Protein AF-A0A9E4HMR0-F1 (afdb_monomer_lite)

pLDDT: mean 87.28, std 8.1, range [48.19, 96.31]

Sequence (131 aa):
MFFGIGLFSAGLTSAITAPLAAAYAAGGALGWGADLKSGRFRLLWGFVLLTGMFCGLVLGASPYQIILLAQAGNAVVLPLTLVLLLIVANRTQIMGRHRNSRLANVLGALVVLVITGLSVVQLARVLGLAG

Radius of gyration: 18.22 Å; chains: 1; bounding box: 47×36×43 Å

Foldseek 3Di:
DVVVVVVVVVVVVCLQVVLLVVLVVVCVVVVNPSDPPDPSSVVSSVVVSVVVVVCVVPVPDDPVVVVLVVVLVVLVVVLVVLVVVLVQLQDCVRCPPNRDDPVSSVVSVVVSVVSNVVSVVSNCVVVVVHD

Structure (mmCIF, N/CA/C/O backbone):
data_AF-A0A9E4HMR0-F1
#
_entry.id   AF-A0A9E4HMR0-F1
#
loop_
_atom_site.group_PDB
_atom_site.id
_atom_site.type_symbol
_atom_site.label_atom_id
_atom_site.label_alt_id
_atom_site.label_comp_id
_atom_site.label_asym_id
_atom_site.label_entity_id
_atom_site.label_seq_id
_atom_site.pdbx_PDB_ins_code
_atom_site.Cartn_x
_atom_site.Cartn_y
_atom_site.Cartn_z
_atom_site.occupancy
_atom_site.B_iso_or_equiv
_atom_site.auth_seq_id
_atom_site.auth_comp_id
_atom_site.auth_asym_id
_atom_site.auth_atom_id
_atom_site.pdbx_PDB_model_num
ATOM 1 N N . MET A 1 1 ? 7.932 18.773 -21.627 1.00 76.19 1 MET A N 1
ATOM 2 C CA . MET A 1 1 ? 8.229 19.405 -20.321 1.00 76.19 1 MET A CA 1
ATOM 3 C C . MET A 1 1 ? 7.177 19.071 -19.263 1.00 76.19 1 MET A C 1
ATOM 5 O O . MET A 1 1 ? 7.551 18.490 -18.255 1.00 76.19 1 MET A O 1
ATOM 9 N N . PHE A 1 2 ? 5.879 19.311 -19.506 1.00 92.50 2 PHE A N 1
ATOM 10 C CA . PHE A 1 2 ? 4.804 18.971 -18.552 1.00 92.50 2 PHE A CA 1
ATOM 11 C C . PHE A 1 2 ? 4.788 17.501 -18.101 1.00 92.50 2 PHE A C 1
ATOM 13 O O . PHE A 1 2 ? 4.690 17.239 -16.909 1.00 92.50 2 PHE A O 1
ATOM 20 N N . PHE A 1 3 ? 4.968 16.549 -19.025 1.00 92.81 3 PHE A N 1
ATOM 21 C CA . PHE A 1 3 ? 5.032 15.119 -18.688 1.00 92.81 3 PHE A CA 1
ATOM 22 C C . PHE A 1 3 ? 6.186 14.780 -17.731 1.00 92.81 3 PHE A C 1
ATOM 24 O O . PHE A 1 3 ? 5.984 14.073 -16.753 1.00 92.81 3 PHE A O 1
ATOM 31 N N . GLY A 1 4 ? 7.382 15.323 -17.978 1.00 92.44 4 GLY A N 1
ATOM 32 C CA . GLY A 1 4 ? 8.553 15.081 -17.131 1.00 92.44 4 GLY A CA 1
ATOM 33 C C . GLY A 1 4 ? 8.386 15.656 -15.725 1.00 92.44 4 GLY A C 1
ATOM 34 O O . GLY A 1 4 ? 8.697 14.979 -14.753 1.00 92.44 4 GLY A O 1
ATOM 35 N N . ILE A 1 5 ? 7.824 16.865 -15.614 1.00 95.69 5 ILE A N 1
ATOM 36 C CA . ILE A 1 5 ? 7.511 17.480 -14.316 1.00 95.69 5 ILE A CA 1
ATOM 37 C C . ILE A 1 5 ? 6.454 16.649 -13.580 1.00 95.69 5 ILE A C 1
ATOM 39 O O . ILE A 1 5 ? 6.642 16.336 -12.411 1.00 95.69 5 ILE A O 1
ATOM 43 N N . GLY A 1 6 ? 5.388 16.225 -14.266 1.00 95.00 6 GLY A N 1
ATOM 44 C CA . GLY A 1 6 ? 4.345 15.384 -13.675 1.00 95.00 6 GLY A CA 1
ATOM 45 C C . GLY A 1 6 ? 4.874 14.036 -13.179 1.00 95.00 6 GLY A C 1
ATOM 46 O O . GLY A 1 6 ? 4.590 13.644 -12.049 1.00 95.00 6 GLY A O 1
ATOM 47 N N . LEU A 1 7 ? 5.694 13.355 -13.986 1.00 92.00 7 LEU A N 1
ATOM 48 C CA . LEU A 1 7 ? 6.311 12.081 -13.611 1.00 92.00 7 LEU A CA 1
ATOM 49 C C . LEU A 1 7 ? 7.275 12.247 -12.425 1.00 92.00 7 LEU A C 1
ATOM 51 O O . LEU A 1 7 ? 7.261 11.432 -11.504 1.00 92.00 7 LEU A O 1
ATOM 55 N N . PHE A 1 8 ? 8.065 13.324 -12.416 1.00 92.25 8 PHE A N 1
ATOM 56 C CA . PHE A 1 8 ? 8.967 13.650 -11.312 1.00 92.25 8 PHE A CA 1
ATOM 57 C C . PHE A 1 8 ? 8.204 13.941 -10.015 1.00 92.25 8 PHE A C 1
ATOM 59 O O . PHE A 1 8 ? 8.527 13.372 -8.972 1.00 92.25 8 PHE A O 1
ATOM 66 N N . SER A 1 9 ? 7.156 14.768 -10.075 1.00 93.81 9 SER A N 1
ATOM 67 C CA . SER A 1 9 ? 6.306 15.071 -8.921 1.00 93.81 9 SER A CA 1
ATOM 68 C C . SER A 1 9 ? 5.616 13.819 -8.375 1.00 93.81 9 SER A C 1
ATOM 70 O O . SER A 1 9 ? 5.658 13.591 -7.168 1.00 93.81 9 SER A O 1
ATOM 72 N N . ALA A 1 10 ? 5.048 12.972 -9.240 1.00 92.12 10 ALA A N 1
ATOM 73 C CA . ALA A 1 10 ? 4.429 11.712 -8.825 1.00 92.12 10 ALA A CA 1
ATOM 74 C C . ALA A 1 10 ? 5.439 10.771 -8.139 1.00 92.12 10 ALA A C 1
ATOM 76 O O . ALA A 1 10 ? 5.136 10.187 -7.094 1.00 92.12 10 ALA A O 1
ATOM 77 N N . GLY A 1 11 ? 6.656 10.673 -8.688 1.00 90.62 11 GLY A N 1
ATOM 78 C CA . GLY A 1 11 ? 7.748 9.898 -8.100 1.00 90.62 11 GLY A CA 1
ATOM 79 C C . GLY A 1 11 ? 8.167 10.416 -6.723 1.00 90.62 11 GLY A C 1
ATOM 80 O O . GLY A 1 11 ? 8.250 9.630 -5.779 1.00 90.62 11 GLY A O 1
ATOM 81 N N . LEU A 1 12 ? 8.362 11.731 -6.576 1.00 92.50 12 LEU A N 1
ATOM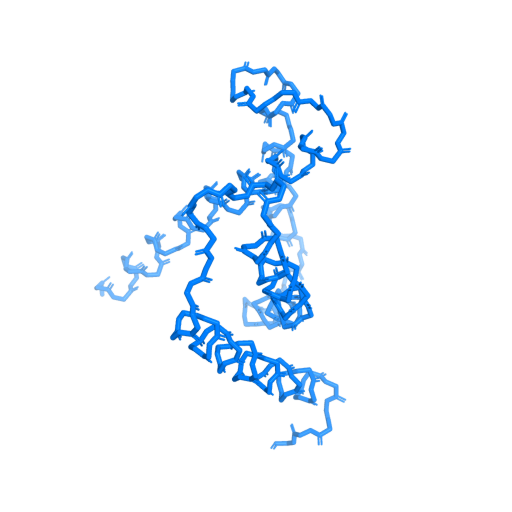 82 C CA . LEU A 1 12 ? 8.709 12.354 -5.294 1.00 92.50 12 LEU A CA 1
ATOM 83 C C . LEU A 1 12 ? 7.636 12.121 -4.227 1.00 92.50 12 LEU A C 1
ATOM 85 O O . LEU A 1 12 ? 7.967 11.731 -3.106 1.00 92.50 12 LEU A O 1
ATOM 89 N N . THR A 1 13 ? 6.357 12.318 -4.561 1.00 94.38 13 THR A N 1
ATOM 90 C CA . THR A 1 13 ? 5.261 12.069 -3.616 1.00 94.38 13 THR A CA 1
ATOM 91 C C . THR A 1 13 ? 5.260 10.610 -3.159 1.00 94.38 13 THR A C 1
ATOM 93 O O . THR A 1 13 ? 5.229 10.359 -1.956 1.00 94.38 13 THR A O 1
ATOM 96 N N . SER A 1 14 ? 5.389 9.653 -4.084 1.00 90.81 14 SER A N 1
ATOM 97 C CA . SER A 1 14 ? 5.418 8.225 -3.745 1.00 90.81 14 SER A CA 1
ATOM 98 C C . SER A 1 14 ? 6.635 7.833 -2.901 1.00 90.81 14 SER A C 1
ATOM 100 O O . SER A 1 14 ? 6.508 7.026 -1.976 1.00 90.81 14 SER A O 1
ATOM 102 N N . ALA A 1 15 ? 7.808 8.400 -3.198 1.00 90.88 15 ALA A N 1
ATOM 103 C CA . ALA A 1 15 ? 9.035 8.145 -2.448 1.00 90.88 15 ALA A CA 1
ATOM 104 C C . ALA A 1 15 ? 8.927 8.620 -0.993 1.00 90.88 15 ALA A C 1
ATOM 106 O O . ALA A 1 15 ? 9.545 8.032 -0.116 1.00 90.88 15 ALA A O 1
ATOM 107 N N . ILE A 1 16 ? 8.115 9.638 -0.705 1.00 91.19 16 ILE A N 1
ATOM 108 C CA . ILE A 1 16 ? 7.887 10.108 0.666 1.00 91.19 16 ILE A CA 1
ATOM 109 C C . ILE A 1 16 ? 6.804 9.269 1.360 1.00 91.19 16 ILE A C 1
ATOM 111 O O . ILE A 1 16 ? 6.990 8.843 2.504 1.00 91.19 16 ILE A O 1
ATOM 115 N N . THR A 1 17 ? 5.679 9.013 0.685 1.00 91.88 17 THR A N 1
ATOM 116 C CA . THR A 1 17 ? 4.501 8.384 1.303 1.00 91.88 17 THR A CA 1
ATOM 117 C C . THR A 1 17 ? 4.667 6.888 1.551 1.00 91.88 17 THR A C 1
ATOM 119 O O . THR A 1 17 ? 4.205 6.400 2.581 1.00 91.88 17 THR A O 1
ATOM 122 N N . ALA A 1 18 ? 5.319 6.142 0.653 1.00 90.81 18 ALA A N 1
ATOM 123 C CA . ALA A 1 18 ? 5.429 4.686 0.790 1.00 90.81 18 ALA A CA 1
ATOM 124 C C . ALA A 1 18 ? 6.299 4.253 1.990 1.00 90.81 18 ALA A C 1
ATOM 126 O O . ALA A 1 18 ? 5.838 3.440 2.795 1.00 90.81 18 ALA A O 1
ATOM 127 N N . PRO A 1 19 ? 7.496 4.829 2.205 1.00 90.56 19 PRO A N 1
ATOM 128 C CA . PRO A 1 19 ? 8.307 4.517 3.377 1.00 90.56 19 PRO A CA 1
ATOM 129 C C . PRO A 1 19 ? 7.619 4.952 4.671 1.00 90.56 19 PRO A C 1
ATOM 131 O O . PRO A 1 19 ? 7.772 4.308 5.707 1.00 90.56 19 PRO A O 1
ATOM 134 N N . LEU A 1 20 ? 6.845 6.044 4.623 1.00 90.06 20 LEU A N 1
ATOM 135 C CA . LEU A 1 20 ? 6.105 6.539 5.779 1.00 90.06 20 LEU A CA 1
ATOM 136 C C . LEU A 1 20 ? 4.986 5.563 6.165 1.00 90.06 20 LEU A C 1
ATOM 138 O O . LEU A 1 20 ? 4.853 5.209 7.335 1.00 90.06 20 LEU A O 1
ATOM 142 N N . ALA A 1 21 ? 4.224 5.081 5.180 1.00 90.69 21 ALA A N 1
ATOM 143 C CA . ALA A 1 21 ? 3.201 4.060 5.379 1.00 90.69 21 ALA A CA 1
ATOM 144 C C . ALA A 1 21 ? 3.799 2.758 5.936 1.00 90.69 21 ALA A C 1
ATOM 146 O O . ALA A 1 21 ? 3.250 2.188 6.878 1.00 90.69 21 ALA A O 1
ATOM 147 N N . ALA A 1 22 ? 4.955 2.328 5.417 1.00 90.19 22 ALA A N 1
ATOM 148 C CA . ALA A 1 22 ? 5.677 1.169 5.937 1.00 90.19 22 ALA A CA 1
ATOM 149 C C . ALA A 1 22 ? 6.107 1.369 7.401 1.00 90.19 22 ALA A C 1
ATOM 151 O O . ALA A 1 22 ? 5.931 0.467 8.220 1.00 90.19 22 ALA A O 1
ATOM 152 N N . ALA A 1 23 ? 6.600 2.560 7.753 1.00 90.62 23 ALA A N 1
ATOM 153 C CA . ALA A 1 23 ? 6.980 2.894 9.122 1.00 90.62 23 ALA A CA 1
ATOM 154 C C . ALA A 1 23 ? 5.793 2.908 10.091 1.00 90.62 23 ALA A C 1
ATOM 156 O O . ALA A 1 23 ? 5.907 2.378 11.197 1.00 90.62 23 ALA A O 1
ATOM 157 N N . TYR A 1 24 ? 4.635 3.423 9.673 1.00 89.00 24 TYR A N 1
ATOM 158 C CA . TYR A 1 24 ? 3.411 3.350 10.475 1.00 89.00 24 TYR A CA 1
ATOM 159 C C . TYR A 1 24 ? 2.893 1.923 10.635 1.00 89.00 24 TYR A C 1
ATOM 161 O O . TYR A 1 24 ? 2.507 1.542 11.739 1.00 89.00 24 TYR A O 1
ATOM 169 N N . ALA A 1 25 ? 2.910 1.123 9.568 1.00 89.25 25 ALA A N 1
ATOM 170 C CA . ALA A 1 25 ? 2.475 -0.268 9.624 1.00 89.25 25 ALA A CA 1
ATOM 171 C C . ALA A 1 25 ? 3.383 -1.107 10.538 1.00 89.25 25 ALA A C 1
ATOM 173 O O . ALA A 1 25 ? 2.890 -1.809 11.419 1.00 89.25 25 ALA A O 1
ATOM 174 N N . ALA A 1 26 ? 4.705 -0.988 10.382 1.00 89.00 26 ALA A N 1
ATOM 175 C CA . ALA A 1 26 ? 5.675 -1.691 11.217 1.00 89.00 26 ALA A CA 1
ATOM 176 C C . ALA A 1 26 ? 5.634 -1.207 12.674 1.00 89.00 26 ALA A C 1
ATOM 178 O O . ALA A 1 26 ? 5.638 -2.026 13.589 1.00 89.00 26 ALA A O 1
ATOM 179 N N . GLY A 1 27 ? 5.541 0.108 12.901 1.00 88.00 27 GLY A N 1
ATOM 180 C CA . GLY A 1 27 ? 5.403 0.676 14.242 1.00 88.00 27 GLY A CA 1
ATOM 181 C C . GLY A 1 27 ? 4.137 0.187 14.943 1.00 88.00 27 GLY A C 1
ATOM 182 O O . GLY A 1 27 ? 4.213 -0.302 16.067 1.00 88.00 27 GLY A O 1
ATOM 183 N N . GLY A 1 28 ? 2.996 0.211 14.248 1.00 85.69 28 GLY A N 1
ATOM 184 C CA . GLY A 1 28 ? 1.730 -0.311 14.762 1.00 85.69 28 GLY A CA 1
ATOM 185 C C . GLY A 1 28 ? 1.774 -1.810 15.068 1.00 85.69 28 GLY A C 1
ATOM 186 O O . GLY A 1 28 ? 1.281 -2.228 16.113 1.00 85.69 28 GLY A O 1
ATOM 187 N N . ALA A 1 29 ? 2.411 -2.613 14.210 1.00 86.69 29 ALA A N 1
ATOM 188 C CA . ALA A 1 29 ? 2.564 -4.054 14.425 1.00 86.69 29 ALA A CA 1
ATOM 189 C C . ALA A 1 29 ? 3.506 -4.393 15.597 1.00 86.69 29 ALA A C 1
ATOM 191 O O . ALA A 1 29 ? 3.263 -5.357 16.319 1.00 86.69 29 ALA A O 1
ATOM 192 N N . LEU A 1 30 ? 4.561 -3.599 15.807 1.00 85.25 30 LEU A N 1
ATOM 193 C CA . LEU A 1 30 ? 5.542 -3.779 16.887 1.00 85.25 30 LEU A CA 1
ATOM 194 C C . LEU A 1 30 ? 5.145 -3.074 18.197 1.00 85.25 30 LEU A C 1
ATOM 196 O O . LEU A 1 30 ? 5.892 -3.128 19.175 1.00 85.25 30 LEU A O 1
ATOM 200 N N . GLY A 1 31 ? 3.997 -2.388 18.225 1.00 79.88 31 GLY A N 1
ATOM 201 C CA . GLY A 1 31 ? 3.535 -1.611 19.379 1.00 79.88 31 GLY A CA 1
ATOM 202 C C . GLY A 1 31 ? 4.382 -0.367 19.670 1.00 79.88 31 GLY A C 1
ATOM 203 O O . GLY A 1 31 ? 4.322 0.187 20.768 1.00 79.88 31 GLY A O 1
ATOM 204 N N . TRP A 1 32 ? 5.198 0.080 18.714 1.00 76.56 32 TRP A N 1
ATOM 205 C CA . TRP A 1 32 ? 5.930 1.334 18.825 1.00 76.56 32 TRP A CA 1
ATOM 206 C C . TRP A 1 32 ? 4.954 2.473 18.536 1.00 76.56 32 TRP A C 1
ATOM 208 O O . TRP A 1 32 ? 4.301 2.489 17.494 1.00 76.56 32 TRP A O 1
ATOM 218 N N . GLY A 1 33 ? 4.833 3.421 19.467 1.00 66.62 33 GLY A N 1
ATOM 219 C CA . GLY A 1 33 ? 3.986 4.596 19.275 1.00 66.62 33 GLY A CA 1
ATOM 220 C C . GLY A 1 33 ? 4.275 5.289 17.939 1.00 66.62 33 GLY A C 1
ATOM 221 O O . GLY A 1 33 ? 5.402 5.266 17.442 1.00 66.62 33 GLY A O 1
ATOM 222 N N . ALA A 1 34 ? 3.243 5.904 17.363 1.00 67.44 34 ALA A N 1
ATOM 223 C CA . ALA A 1 34 ? 3.259 6.592 16.074 1.00 67.44 34 ALA A CA 1
ATOM 224 C C . ALA A 1 34 ? 4.047 7.922 16.120 1.00 67.44 34 ALA A C 1
ATOM 226 O O . ALA A 1 34 ? 3.538 8.977 15.744 1.00 67.44 34 ALA A O 1
ATOM 227 N N . ASP A 1 35 ? 5.281 7.887 16.622 1.00 75.12 35 ASP A N 1
ATOM 228 C CA . ASP A 1 35 ? 6.116 9.062 16.824 1.00 75.12 35 ASP A CA 1
ATOM 229 C C . ASP A 1 35 ? 7.160 9.194 15.710 1.00 75.12 35 ASP A C 1
ATOM 231 O O . ASP A 1 35 ? 8.208 8.538 15.707 1.00 75.12 35 ASP A O 1
ATOM 235 N N . LEU A 1 36 ? 6.877 10.110 14.782 1.00 68.00 36 LEU A N 1
ATOM 236 C CA . LEU A 1 36 ? 7.754 10.514 13.678 1.00 68.00 36 LEU A CA 1
ATOM 237 C C . LEU A 1 36 ? 9.117 11.044 14.154 1.00 68.00 36 LEU A C 1
ATOM 239 O O . LEU A 1 36 ? 10.086 11.077 13.386 1.00 68.00 36 LEU A O 1
ATOM 243 N N . LYS A 1 37 ? 9.210 11.513 15.405 1.00 67.31 37 LYS A N 1
ATOM 244 C CA . LYS A 1 37 ? 10.465 12.014 15.971 1.00 67.31 37 LYS A CA 1
ATOM 245 C C . LYS A 1 37 ? 11.316 10.913 16.588 1.00 67.31 37 LYS A C 1
ATOM 247 O O . LYS A 1 37 ? 12.503 11.153 16.807 1.00 67.31 37 LYS A O 1
ATOM 252 N N . SER A 1 38 ? 10.758 9.726 16.812 1.00 76.75 38 SER A N 1
ATOM 253 C CA . SER A 1 38 ? 11.517 8.603 17.346 1.00 76.75 38 SER A CA 1
ATOM 254 C C . SER A 1 38 ? 12.590 8.148 16.348 1.00 76.75 38 SER A C 1
ATOM 256 O O . SER A 1 38 ? 12.352 8.018 15.143 1.00 76.75 38 SER A O 1
ATOM 258 N N . GLY A 1 39 ? 13.801 7.888 16.852 1.00 75.94 39 GLY A N 1
ATOM 259 C CA . GLY A 1 39 ? 14.921 7.449 16.013 1.00 75.94 39 GLY A CA 1
ATOM 260 C C . GLY A 1 39 ? 14.617 6.151 15.258 1.00 75.94 39 GLY A C 1
ATOM 261 O O . GLY A 1 39 ? 15.019 6.006 14.110 1.00 75.94 39 GLY A O 1
ATOM 262 N N . ARG A 1 40 ? 13.829 5.250 15.861 1.00 80.88 40 ARG A N 1
ATOM 263 C CA . ARG A 1 40 ? 13.416 3.970 15.258 1.00 80.88 40 ARG A CA 1
ATOM 264 C C . ARG A 1 40 ? 12.519 4.168 14.036 1.00 80.88 40 ARG A C 1
ATOM 266 O O . ARG A 1 40 ? 12.732 3.516 13.019 1.00 80.88 40 ARG A O 1
ATOM 273 N N . PHE A 1 41 ? 11.563 5.094 14.114 1.00 84.44 41 PHE A N 1
ATOM 274 C CA . PHE A 1 41 ? 10.648 5.384 13.011 1.00 84.44 41 PHE A CA 1
ATOM 275 C C . PHE A 1 41 ? 11.386 6.006 11.818 1.00 84.44 41 PHE A C 1
ATOM 277 O O . PHE A 1 41 ? 11.213 5.558 10.686 1.00 84.44 41 PHE A O 1
ATOM 284 N N . ARG A 1 42 ? 12.279 6.978 12.064 1.00 84.81 42 ARG A N 1
ATOM 285 C CA . ARG A 1 42 ? 13.110 7.571 10.999 1.00 84.81 42 ARG A CA 1
ATOM 286 C C . ARG A 1 42 ? 14.100 6.582 10.402 1.00 84.81 42 ARG A C 1
ATOM 288 O O . ARG A 1 42 ? 14.350 6.647 9.205 1.00 84.81 42 ARG A O 1
ATOM 295 N N . LEU A 1 43 ? 14.655 5.686 11.218 1.00 87.50 43 LEU A N 1
ATOM 296 C CA . LEU A 1 43 ? 15.567 4.656 10.735 1.00 87.50 43 LEU A CA 1
ATOM 297 C C . LEU A 1 43 ? 14.842 3.690 9.797 1.00 87.50 43 LEU A C 1
ATOM 299 O O . LEU A 1 43 ? 15.366 3.397 8.732 1.00 87.50 43 LEU A O 1
ATOM 303 N N . LEU A 1 44 ? 13.625 3.256 10.139 1.00 88.25 44 LEU A N 1
ATOM 304 C CA . LEU A 1 44 ? 12.838 2.379 9.271 1.00 88.25 44 LEU A CA 1
ATOM 305 C C . LEU A 1 44 ? 12.382 3.098 7.991 1.00 88.25 44 LEU A C 1
ATOM 307 O O . LEU A 1 44 ? 12.488 2.546 6.900 1.00 88.25 44 LEU A O 1
ATOM 311 N N . TRP A 1 45 ? 11.945 4.354 8.116 1.00 88.38 45 TRP A N 1
ATOM 312 C CA . TRP A 1 45 ? 11.609 5.220 6.983 1.00 88.38 45 TRP A CA 1
ATOM 313 C C . TRP A 1 45 ? 12.795 5.390 6.019 1.00 88.38 45 TRP A C 1
ATOM 315 O O . TRP A 1 45 ? 12.672 5.147 4.818 1.00 88.38 45 TRP A O 1
ATOM 325 N N . GLY A 1 46 ? 13.966 5.739 6.557 1.00 90.06 46 GLY A N 1
ATOM 326 C CA . GLY A 1 46 ? 15.209 5.865 5.799 1.00 90.06 46 GLY A CA 1
ATOM 327 C C . GLY A 1 46 ? 15.683 4.533 5.222 1.00 90.06 46 GLY A C 1
ATOM 328 O O . GLY A 1 46 ? 16.137 4.495 4.085 1.00 90.06 46 GLY A O 1
ATOM 329 N N . PHE A 1 47 ? 15.523 3.433 5.958 1.00 91.88 47 PHE A N 1
ATOM 330 C CA . PHE A 1 47 ? 15.867 2.094 5.489 1.00 91.88 47 PHE A CA 1
ATOM 331 C C . PHE A 1 47 ? 15.054 1.717 4.250 1.00 91.88 47 PHE A C 1
ATOM 333 O O . PHE A 1 47 ? 15.644 1.370 3.234 1.00 91.88 47 PHE A O 1
ATOM 340 N N . VAL A 1 48 ? 13.726 1.876 4.280 1.00 91.50 48 VAL A N 1
ATOM 341 C CA . VAL A 1 48 ? 12.862 1.576 3.124 1.00 91.50 48 VAL A CA 1
ATOM 342 C C . VAL A 1 48 ? 13.219 2.452 1.914 1.00 91.50 48 VAL A C 1
ATOM 344 O O . VAL A 1 48 ? 13.279 1.944 0.793 1.00 91.50 48 VAL A O 1
ATOM 347 N N . LEU A 1 49 ? 13.520 3.740 2.130 1.00 91.44 49 LEU A N 1
ATOM 348 C CA . LEU A 1 49 ? 14.022 4.639 1.079 1.00 91.44 49 LEU A CA 1
ATOM 349 C C . LEU A 1 49 ? 15.330 4.138 0.460 1.00 91.44 49 LEU A C 1
ATOM 351 O O . LEU A 1 49 ? 15.433 4.025 -0.762 1.00 91.44 49 LEU A O 1
ATOM 355 N N . LEU A 1 50 ? 16.324 3.836 1.297 1.00 91.88 50 LEU A N 1
ATOM 356 C CA . LEU A 1 50 ? 17.638 3.372 0.856 1.00 91.88 50 LEU A CA 1
ATOM 357 C C . LEU A 1 50 ? 17.539 2.033 0.130 1.00 91.88 50 LEU A C 1
ATOM 359 O O . LEU A 1 50 ? 18.182 1.862 -0.903 1.00 91.88 50 LEU A O 1
ATOM 363 N N . THR A 1 51 ? 16.704 1.111 0.615 1.00 89.44 51 THR A N 1
ATOM 364 C CA . THR A 1 51 ? 16.439 -0.155 -0.071 1.00 89.44 51 THR A CA 1
ATOM 365 C C . THR A 1 51 ? 15.824 0.090 -1.444 1.00 89.44 51 THR A C 1
ATOM 367 O O . THR A 1 51 ? 16.306 -0.482 -2.415 1.00 89.44 51 THR A O 1
ATOM 370 N N . GLY A 1 52 ? 14.820 0.966 -1.563 1.00 87.38 52 GLY A N 1
ATOM 371 C CA . GLY A 1 52 ? 14.217 1.312 -2.855 1.00 87.38 52 GLY A CA 1
ATOM 372 C C . GLY A 1 52 ? 15.222 1.928 -3.834 1.00 87.38 52 GLY A C 1
ATOM 373 O O . GLY A 1 52 ? 15.287 1.517 -4.993 1.00 87.38 52 GLY A O 1
ATOM 374 N N . MET A 1 53 ? 16.054 2.856 -3.355 1.00 87.44 53 MET A N 1
ATOM 375 C CA . MET A 1 53 ? 17.116 3.484 -4.147 1.00 87.44 53 MET A CA 1
ATOM 376 C C . MET A 1 53 ? 18.163 2.464 -4.612 1.00 87.44 53 MET A C 1
ATOM 378 O O . MET A 1 53 ? 18.517 2.435 -5.789 1.00 87.44 53 MET A O 1
ATOM 382 N N . PHE A 1 54 ? 18.638 1.606 -3.707 1.00 88.19 54 PHE A N 1
ATOM 383 C CA . PHE A 1 54 ? 19.624 0.573 -4.019 1.00 88.19 54 PHE A CA 1
ATOM 384 C C . PHE A 1 54 ? 19.072 -0.450 -5.016 1.00 88.19 54 PHE A C 1
ATOM 386 O O . PHE A 1 54 ? 19.732 -0.777 -5.997 1.00 88.19 54 PHE A O 1
ATOM 393 N N . CYS A 1 55 ? 17.832 -0.891 -4.806 1.00 83.12 55 CYS A N 1
ATOM 394 C CA . CYS A 1 55 ? 17.112 -1.789 -5.703 1.00 83.12 55 CYS A CA 1
ATOM 395 C C . CYS A 1 55 ? 17.034 -1.192 -7.119 1.00 83.12 55 CYS A C 1
ATOM 397 O O . CYS A 1 55 ? 17.387 -1.860 -8.087 1.00 83.12 55 CYS A O 1
ATOM 399 N N . GLY A 1 56 ? 16.680 0.093 -7.239 1.00 82.38 56 GLY A N 1
ATOM 400 C CA . GLY A 1 56 ? 16.636 0.799 -8.522 1.00 82.38 56 GLY A CA 1
ATOM 401 C C . GLY A 1 56 ? 17.996 0.947 -9.216 1.00 82.38 56 GLY A C 1
ATOM 402 O O . GLY A 1 56 ? 18.062 0.836 -10.437 1.00 82.38 56 GLY A O 1
ATOM 403 N N . LEU A 1 57 ? 19.076 1.167 -8.459 1.00 83.06 57 LEU A N 1
ATOM 404 C CA . LEU A 1 57 ? 20.433 1.301 -9.007 1.00 83.06 57 LEU A CA 1
ATOM 405 C C . LEU A 1 57 ? 21.023 -0.041 -9.461 1.00 83.06 57 LEU A C 1
ATOM 407 O O . LEU A 1 57 ? 21.683 -0.098 -10.496 1.00 83.06 57 LEU A O 1
ATOM 411 N N . VAL A 1 58 ? 20.802 -1.110 -8.691 1.00 80.12 58 VAL A N 1
ATOM 412 C CA . VAL A 1 58 ? 21.436 -2.420 -8.918 1.00 80.12 58 VAL A CA 1
ATOM 413 C C . VAL A 1 58 ? 20.680 -3.266 -9.930 1.00 80.12 58 VAL A C 1
ATOM 415 O O . VAL A 1 58 ? 21.312 -3.991 -10.695 1.00 80.12 58 VAL A O 1
ATOM 418 N N . LEU A 1 59 ? 19.344 -3.199 -9.953 1.00 72.94 59 LEU A N 1
ATOM 419 C CA . LEU A 1 59 ? 18.564 -4.126 -10.771 1.00 72.94 59 LEU A CA 1
ATOM 420 C C . LEU A 1 59 ? 18.819 -3.977 -12.268 1.00 72.94 59 LEU A C 1
ATOM 422 O O . LEU A 1 59 ? 18.536 -4.933 -12.981 1.00 72.94 59 LEU A O 1
ATOM 426 N N . GLY A 1 60 ? 19.312 -2.831 -12.763 1.00 65.12 60 GLY A N 1
ATOM 427 C CA . GLY A 1 60 ? 19.604 -2.596 -14.192 1.00 65.12 60 GLY A CA 1
ATOM 428 C C . GLY A 1 60 ? 18.427 -2.873 -15.145 1.00 65.12 60 GLY A C 1
ATOM 429 O O . GLY A 1 60 ? 18.569 -2.800 -16.363 1.00 65.12 60 GLY A O 1
ATOM 430 N N . ALA A 1 61 ? 17.270 -3.223 -14.587 1.00 67.69 61 ALA A N 1
ATOM 431 C CA . ALA A 1 61 ? 16.101 -3.703 -15.274 1.00 67.69 61 ALA A CA 1
ATOM 432 C C . ALA A 1 61 ? 15.367 -2.508 -15.857 1.00 67.69 61 ALA A C 1
ATOM 434 O O . ALA A 1 61 ? 15.416 -1.394 -15.327 1.00 67.69 61 ALA A O 1
ATOM 435 N N . SER A 1 62 ? 14.646 -2.751 -16.949 1.00 82.12 62 SER A N 1
ATOM 436 C CA . SER A 1 62 ? 13.796 -1.714 -17.520 1.00 82.12 62 SER A CA 1
ATOM 437 C C . SER A 1 62 ? 12.866 -1.150 -16.426 1.00 82.12 62 SER A C 1
ATOM 439 O O . SER A 1 62 ? 12.238 -1.936 -15.706 1.00 82.12 62 SER A O 1
ATOM 441 N N . PRO A 1 63 ? 12.733 0.185 -16.288 1.00 77.69 63 PRO A N 1
ATOM 442 C CA . PRO A 1 63 ? 11.844 0.797 -15.294 1.00 77.69 63 PRO A CA 1
ATOM 443 C C . PRO A 1 63 ? 10.419 0.229 -15.339 1.00 77.69 63 PRO A C 1
ATOM 445 O O . PRO A 1 63 ? 9.761 0.082 -14.314 1.00 77.69 63 PRO A O 1
ATOM 448 N N . TYR A 1 64 ? 9.980 -0.167 -16.535 1.00 84.56 64 TYR A N 1
ATOM 449 C CA . TYR A 1 64 ? 8.733 -0.879 -16.777 1.00 84.56 64 TYR A CA 1
ATOM 450 C C . TYR A 1 64 ? 8.598 -2.178 -15.961 1.00 84.56 64 TYR A C 1
ATOM 452 O O . TYR A 1 64 ? 7.593 -2.361 -15.278 1.00 84.56 64 TYR A O 1
ATOM 460 N N . GLN A 1 65 ? 9.598 -3.064 -15.987 1.00 83.75 65 GLN A N 1
ATOM 461 C CA . GLN A 1 65 ? 9.546 -4.338 -15.256 1.00 83.75 65 GLN A CA 1
ATOM 462 C C . GLN A 1 65 ? 9.523 -4.131 -13.739 1.00 83.75 65 GLN A C 1
ATOM 464 O O . GLN A 1 65 ? 8.800 -4.833 -13.033 1.00 83.75 65 GLN A O 1
ATOM 469 N N . ILE A 1 66 ? 10.268 -3.140 -13.241 1.00 84.12 66 ILE A N 1
ATOM 470 C CA . ILE A 1 66 ? 10.285 -2.791 -11.813 1.00 84.12 66 ILE A CA 1
ATOM 471 C C . ILE A 1 66 ? 8.890 -2.333 -11.368 1.00 84.12 66 ILE A C 1
ATOM 473 O O . ILE A 1 66 ? 8.376 -2.795 -10.348 1.00 84.12 66 ILE A O 1
ATOM 477 N N . ILE A 1 67 ? 8.246 -1.470 -12.160 1.00 86.19 67 ILE A N 1
ATOM 478 C CA . ILE A 1 67 ? 6.874 -1.016 -11.899 1.00 86.19 67 ILE A CA 1
ATOM 479 C C . ILE A 1 67 ? 5.894 -2.194 -11.953 1.00 86.19 67 ILE A C 1
ATOM 481 O O . ILE A 1 67 ? 5.030 -2.297 -11.082 1.00 86.19 67 ILE A O 1
ATOM 485 N N . LEU A 1 68 ? 6.038 -3.101 -12.924 1.00 87.12 68 LEU A N 1
ATOM 486 C CA . LEU A 1 68 ? 5.158 -4.261 -13.068 1.00 87.12 68 LEU A CA 1
ATOM 487 C C . LEU A 1 68 ? 5.230 -5.188 -11.842 1.00 87.12 68 LEU A C 1
ATOM 489 O O . LEU A 1 68 ? 4.192 -5.594 -11.320 1.00 87.12 68 LEU A O 1
ATOM 493 N N . LEU A 1 69 ? 6.436 -5.467 -11.337 1.00 85.12 69 LEU A N 1
ATOM 494 C CA . LEU A 1 69 ? 6.635 -6.258 -10.117 1.00 85.12 69 LEU A CA 1
ATOM 495 C C . LEU A 1 69 ? 6.047 -5.567 -8.879 1.00 85.12 69 LEU A C 1
ATOM 497 O O . LEU A 1 69 ? 5.356 -6.208 -8.085 1.00 85.12 69 LEU A O 1
ATOM 501 N N . ALA A 1 70 ? 6.261 -4.257 -8.727 1.00 87.25 70 ALA A N 1
ATOM 502 C CA . ALA A 1 70 ? 5.679 -3.493 -7.623 1.00 87.25 70 ALA A CA 1
ATOM 503 C C . ALA A 1 70 ? 4.139 -3.526 -7.657 1.00 87.25 70 ALA A C 1
ATOM 505 O O . ALA A 1 70 ? 3.482 -3.688 -6.626 1.00 87.25 70 ALA A O 1
ATOM 506 N N . GLN A 1 71 ? 3.551 -3.424 -8.850 1.00 88.31 71 GLN A N 1
ATOM 507 C CA . GLN A 1 71 ? 2.107 -3.516 -9.026 1.00 88.31 71 GLN A CA 1
ATOM 508 C C . GLN A 1 71 ? 1.559 -4.922 -8.760 1.00 88.31 71 GLN A C 1
ATOM 510 O O . GLN A 1 71 ? 0.477 -5.036 -8.187 1.00 88.31 71 GLN A O 1
ATOM 515 N N . ALA A 1 72 ? 2.297 -5.981 -9.104 1.00 89.88 72 ALA A N 1
ATOM 516 C CA . ALA A 1 72 ? 1.918 -7.350 -8.754 1.00 89.88 72 ALA A CA 1
ATOM 517 C C . ALA A 1 72 ? 1.798 -7.524 -7.229 1.00 89.88 72 ALA A C 1
ATOM 519 O O . ALA A 1 72 ? 0.830 -8.111 -6.746 1.00 89.88 72 ALA A O 1
ATOM 520 N N . GLY A 1 73 ? 2.725 -6.938 -6.463 1.00 89.50 73 GLY A N 1
ATOM 521 C CA . GLY A 1 73 ? 2.627 -6.886 -5.001 1.00 89.50 73 GLY A CA 1
ATOM 522 C C . GLY A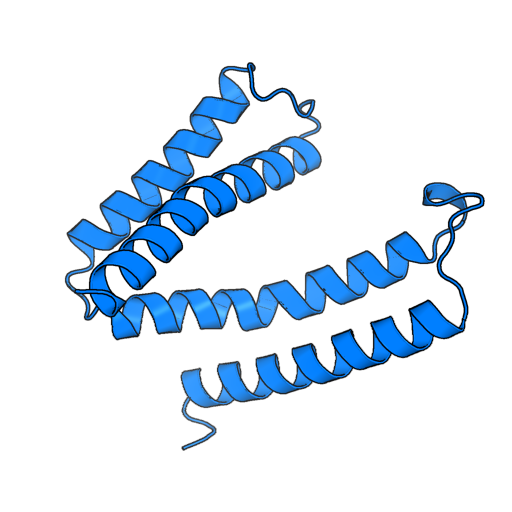 1 73 ? 1.373 -6.145 -4.522 1.00 89.50 73 GLY A C 1
ATOM 523 O O . GLY A 1 73 ? 0.619 -6.660 -3.693 1.00 89.50 73 GLY A O 1
ATOM 524 N N . ASN A 1 74 ? 1.092 -4.971 -5.094 1.00 90.44 74 ASN A N 1
ATOM 525 C CA . ASN A 1 74 ? -0.102 -4.188 -4.752 1.00 90.44 74 ASN A CA 1
ATOM 526 C C . ASN A 1 74 ? -1.410 -4.930 -5.069 1.00 90.44 74 ASN A C 1
ATOM 528 O O . ASN A 1 74 ? -2.357 -4.841 -4.287 1.00 90.44 74 ASN A O 1
ATOM 532 N N . ALA A 1 75 ? -1.455 -5.699 -6.160 1.00 91.62 75 ALA A N 1
ATOM 533 C CA . ALA A 1 75 ? -2.614 -6.511 -6.520 1.00 91.62 75 ALA A CA 1
ATOM 534 C C . ALA A 1 75 ? -2.979 -7.515 -5.410 1.00 91.62 75 ALA A C 1
ATOM 536 O O . ALA A 1 75 ? -4.159 -7.769 -5.182 1.00 91.62 75 ALA A O 1
ATOM 537 N N . VAL A 1 76 ? -2.005 -8.034 -4.662 1.00 91.75 76 VAL A N 1
ATOM 538 C CA . VAL A 1 76 ? -2.266 -8.947 -3.535 1.00 91.75 76 VAL A CA 1
ATOM 539 C C . VAL A 1 76 ? -2.634 -8.184 -2.256 1.00 91.75 76 VAL A C 1
ATOM 541 O O . VAL A 1 76 ? -3.577 -8.553 -1.556 1.00 91.75 76 VAL A O 1
ATOM 544 N N . VAL A 1 77 ? -1.911 -7.107 -1.938 1.00 92.31 77 VAL A N 1
ATOM 545 C CA . VAL A 1 77 ? -2.042 -6.401 -0.648 1.00 92.31 77 VAL A CA 1
ATOM 546 C C . VAL A 1 77 ? -3.324 -5.560 -0.559 1.00 92.31 77 VAL A C 1
ATOM 548 O O . VAL A 1 77 ? -3.960 -5.501 0.499 1.00 92.31 77 VAL A O 1
ATOM 551 N N . LEU A 1 78 ? -3.744 -4.919 -1.653 1.00 93.12 78 LEU A N 1
ATOM 552 C CA . LEU A 1 78 ? -4.926 -4.049 -1.673 1.00 93.12 78 LEU A CA 1
ATOM 553 C C . LEU A 1 78 ? -6.245 -4.757 -1.307 1.00 93.12 78 LEU A C 1
ATOM 555 O O . LEU A 1 78 ? -6.926 -4.272 -0.403 1.00 93.12 78 LEU A O 1
ATOM 559 N N . PRO A 1 79 ? -6.637 -5.891 -1.919 1.00 93.19 79 PRO A N 1
ATOM 560 C CA . PRO A 1 79 ? -7.892 -6.555 -1.565 1.00 93.19 79 PRO A CA 1
ATOM 561 C C . PRO A 1 79 ? -7.899 -7.011 -0.102 1.00 93.19 79 PRO A C 1
ATOM 563 O O . PRO A 1 79 ? -8.897 -6.825 0.595 1.00 93.19 79 PRO A O 1
ATOM 566 N N . LEU A 1 80 ? -6.768 -7.518 0.401 1.00 94.25 80 LEU A N 1
ATOM 567 C CA . LEU A 1 80 ? -6.632 -7.912 1.803 1.00 94.25 80 LEU A CA 1
ATOM 568 C C . LEU A 1 80 ? -6.855 -6.720 2.746 1.00 94.25 80 LEU A C 1
ATOM 570 O O . LEU A 1 80 ? -7.661 -6.796 3.674 1.00 94.25 80 LEU A O 1
ATOM 574 N N . THR A 1 81 ? -6.171 -5.604 2.492 1.00 93.69 81 THR A N 1
ATOM 575 C CA . THR A 1 81 ? -6.282 -4.396 3.327 1.00 93.69 81 THR A CA 1
ATOM 576 C C . THR A 1 81 ? -7.674 -3.771 3.275 1.00 93.69 81 THR A C 1
ATOM 578 O O . THR A 1 81 ? -8.173 -3.341 4.313 1.00 93.69 81 THR A O 1
ATOM 581 N N . LEU A 1 82 ? -8.350 -3.780 2.124 1.00 94.88 82 LEU A N 1
ATOM 582 C CA . LEU A 1 82 ? -9.715 -3.259 1.986 1.00 94.88 82 LEU A CA 1
ATOM 583 C C . LEU A 1 82 ? -10.758 -4.110 2.709 1.00 94.88 82 LEU A C 1
ATOM 585 O O . LEU A 1 82 ? -11.644 -3.556 3.361 1.00 94.88 82 LEU A O 1
ATOM 589 N N . VAL A 1 83 ? -10.655 -5.440 2.633 1.00 94.94 83 VAL A N 1
ATOM 590 C CA . VAL A 1 83 ? -11.541 -6.341 3.388 1.00 94.94 83 VAL A CA 1
ATOM 591 C C . VAL A 1 83 ? -11.368 -6.107 4.887 1.00 94.94 83 VAL A C 1
ATOM 593 O O . VAL A 1 83 ? -12.356 -5.927 5.602 1.00 94.94 83 VAL A O 1
ATOM 596 N N . LEU A 1 84 ? -10.121 -6.033 5.364 1.00 93.88 84 LEU A N 1
ATOM 597 C CA . LEU A 1 84 ? -9.826 -5.732 6.767 1.00 93.88 84 LEU A CA 1
ATOM 598 C C . LEU A 1 84 ? -10.357 -4.355 7.175 1.00 93.88 84 LEU A C 1
ATOM 600 O O . LEU A 1 84 ? -10.989 -4.233 8.226 1.00 93.88 84 LEU A O 1
ATOM 604 N N . LEU A 1 85 ? -10.170 -3.337 6.334 1.00 93.62 85 LEU A N 1
ATOM 605 C CA . LEU A 1 85 ? -10.684 -1.993 6.576 1.00 93.62 85 LEU A CA 1
ATOM 606 C C . LEU A 1 85 ? -12.211 -1.994 6.691 1.00 93.62 85 LEU A C 1
ATOM 608 O O . LEU A 1 85 ? -12.749 -1.400 7.623 1.00 93.62 85 LEU A O 1
ATOM 612 N N . LEU A 1 86 ? -12.915 -2.696 5.798 1.00 94.00 86 LEU A N 1
ATOM 613 C CA . LEU A 1 86 ? -14.375 -2.776 5.817 1.00 94.00 86 LEU A CA 1
ATOM 614 C C . LEU A 1 86 ? -14.895 -3.526 7.054 1.00 94.00 86 LEU A C 1
ATOM 616 O O . LEU A 1 86 ? -15.922 -3.143 7.622 1.00 94.00 86 LEU A O 1
ATOM 620 N N . ILE A 1 87 ? -14.181 -4.560 7.512 1.00 92.62 87 ILE A N 1
ATOM 621 C CA . ILE A 1 87 ? -14.489 -5.263 8.767 1.00 92.62 87 ILE A CA 1
ATOM 622 C C . ILE A 1 87 ? -14.312 -4.316 9.959 1.00 92.62 87 ILE A C 1
ATOM 624 O O . ILE A 1 87 ? -15.219 -4.200 10.786 1.00 92.62 87 ILE A O 1
ATOM 628 N N . VAL A 1 88 ? -13.176 -3.618 1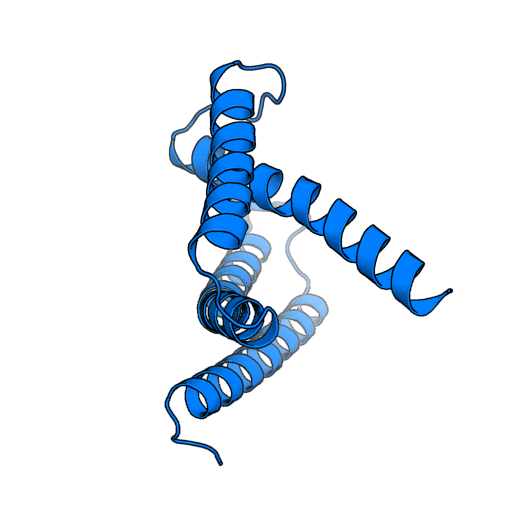0.045 1.00 91.62 88 VAL A N 1
ATOM 629 C CA . VAL A 1 88 ? -12.866 -2.687 11.144 1.00 91.62 88 VAL A CA 1
ATOM 630 C C . VAL A 1 88 ? -13.852 -1.519 11.171 1.00 91.62 88 VAL A C 1
ATOM 632 O O . VAL A 1 88 ? -14.398 -1.215 12.231 1.00 91.62 88 VAL A O 1
ATOM 635 N N . ALA A 1 89 ? -14.172 -0.935 10.015 1.00 92.00 89 ALA A N 1
ATOM 636 C CA . ALA A 1 89 ? -15.158 0.140 9.884 1.00 92.00 89 ALA A CA 1
ATOM 637 C C . ALA A 1 89 ? -16.574 -0.282 10.329 1.00 92.00 89 ALA A C 1
ATOM 639 O O . ALA A 1 89 ? -17.402 0.552 10.706 1.00 92.00 89 ALA A O 1
ATOM 640 N N . ASN A 1 90 ? -16.856 -1.588 10.315 1.00 91.25 90 ASN A N 1
ATOM 641 C CA . ASN A 1 90 ? -18.108 -2.166 10.789 1.00 91.25 90 ASN A CA 1
ATOM 642 C C . ASN A 1 90 ? -18.101 -2.599 12.255 1.00 91.25 90 ASN A C 1
ATOM 644 O O . ASN A 1 90 ? -19.175 -2.877 12.800 1.00 91.25 90 ASN A O 1
ATOM 648 N N . ARG A 1 91 ? -16.942 -2.662 12.917 1.00 89.62 91 ARG A N 1
ATOM 649 C CA . ARG A 1 91 ? -16.881 -3.035 14.332 1.00 89.62 91 ARG A CA 1
ATOM 650 C C . ARG A 1 91 ? -17.293 -1.863 15.215 1.00 89.62 91 ARG A C 1
ATOM 652 O O . ARG A 1 91 ? -16.592 -0.860 15.319 1.00 89.62 91 ARG A O 1
ATOM 659 N N . THR A 1 92 ? -18.398 -2.043 15.935 1.00 83.00 92 THR A N 1
ATOM 660 C CA . THR A 1 92 ? -18.906 -1.081 16.928 1.00 83.00 92 THR A CA 1
ATOM 661 C C . THR A 1 92 ? -17.925 -0.842 18.074 1.00 83.00 92 THR A C 1
ATOM 663 O O . THR A 1 92 ? -17.867 0.267 18.583 1.00 83.00 92 THR A O 1
ATOM 666 N N . GLN A 1 93 ? -17.115 -1.838 18.443 1.00 83.56 93 GLN A N 1
ATOM 667 C CA . GLN A 1 93 ? -16.089 -1.697 19.485 1.00 83.56 93 GLN A CA 1
ATOM 668 C C . GLN A 1 93 ? -14.987 -0.687 19.125 1.00 83.56 93 GLN A C 1
ATOM 670 O O . GLN A 1 93 ? -14.404 -0.099 20.026 1.00 83.56 93 GLN A O 1
ATOM 675 N N . ILE A 1 94 ? -14.703 -0.490 17.831 1.00 84.44 94 ILE A N 1
ATOM 676 C CA . ILE A 1 94 ? -13.622 0.389 17.357 1.00 84.44 94 ILE A CA 1
ATOM 677 C C . ILE A 1 94 ? -14.195 1.732 16.892 1.00 84.44 94 ILE A C 1
ATOM 679 O O . ILE A 1 94 ? -13.704 2.785 17.282 1.00 84.44 94 ILE A O 1
ATOM 683 N N . MET A 1 95 ? -15.260 1.704 16.082 1.00 86.75 95 MET A N 1
ATOM 684 C CA . MET A 1 95 ? -15.859 2.914 15.498 1.00 86.75 95 MET A CA 1
ATOM 685 C C . MET A 1 95 ? -16.920 3.580 16.382 1.00 86.75 95 MET A C 1
ATOM 687 O O . MET A 1 95 ? -17.301 4.728 16.135 1.00 86.75 95 MET A O 1
ATOM 691 N N . GLY A 1 96 ? -17.428 2.884 17.404 1.00 86.75 96 GLY A N 1
ATOM 692 C CA . GLY A 1 96 ? -18.476 3.394 18.285 1.00 86.75 96 GLY A CA 1
ATOM 693 C C . GLY A 1 96 ? -19.693 3.882 17.496 1.00 86.75 96 GLY A C 1
ATOM 694 O O . GLY A 1 96 ? -20.354 3.115 16.794 1.00 86.75 96 GLY A O 1
ATOM 695 N N . ARG A 1 97 ? -19.966 5.187 17.598 1.00 83.88 97 ARG A N 1
ATOM 696 C CA . ARG A 1 97 ? -21.099 5.867 16.949 1.00 83.88 97 ARG A CA 1
ATOM 697 C C . ARG A 1 97 ? -20.858 6.207 15.468 1.00 83.88 97 ARG A C 1
ATOM 699 O O . ARG A 1 97 ? -21.818 6.502 14.768 1.00 83.88 97 ARG A O 1
ATOM 706 N N . HIS A 1 98 ? -19.616 6.117 14.988 1.00 87.88 98 HIS A N 1
ATOM 707 C CA . HIS A 1 98 ? -19.214 6.411 13.603 1.00 87.88 98 HIS A CA 1
ATOM 708 C C . HIS A 1 98 ? -19.118 5.150 12.734 1.00 87.88 98 HIS A C 1
ATOM 710 O O . HIS A 1 98 ? -18.387 5.111 11.747 1.00 87.88 98 HIS A O 1
ATOM 716 N N . ARG A 1 99 ? -19.837 4.085 13.111 1.00 87.12 99 ARG A N 1
ATOM 717 C CA . ARG A 1 99 ? -19.888 2.854 12.324 1.00 87.12 99 ARG A CA 1
ATOM 718 C C . ARG A 1 99 ? -20.427 3.140 10.925 1.00 87.12 99 ARG A C 1
ATOM 720 O O . ARG A 1 99 ? -21.359 3.924 10.747 1.00 87.12 99 ARG A O 1
ATOM 727 N N . ASN A 1 100 ? -19.881 2.416 9.956 1.00 89.12 100 ASN A N 1
ATOM 728 C CA . ASN A 1 100 ? -20.315 2.503 8.575 1.00 89.12 100 ASN A CA 1
ATOM 729 C C . ASN A 1 100 ? -21.833 2.277 8.422 1.00 89.12 100 ASN A C 1
ATOM 731 O O . ASN A 1 100 ? -22.400 1.321 8.964 1.00 89.12 100 ASN A O 1
ATOM 735 N N . SER A 1 101 ? -22.494 3.159 7.671 1.00 90.25 101 SER A N 1
ATOM 736 C CA . SER A 1 101 ? -23.917 3.025 7.350 1.00 90.25 101 SER A CA 1
ATOM 737 C C . SER A 1 101 ? -24.140 1.907 6.324 1.00 90.25 101 SER A C 1
ATOM 739 O O . SER A 1 101 ? -23.209 1.455 5.656 1.00 90.25 101 SER A O 1
ATOM 741 N N . ARG A 1 102 ? -25.392 1.458 6.149 1.00 87.94 102 ARG A N 1
ATOM 742 C CA . ARG A 1 102 ? -25.719 0.426 5.144 1.00 87.94 102 ARG A CA 1
ATOM 743 C C . ARG A 1 102 ? -25.289 0.839 3.733 1.00 87.94 102 ARG A C 1
ATOM 745 O O . ARG A 1 102 ? -24.751 0.014 3.006 1.00 87.94 102 ARG A O 1
ATOM 752 N N . LEU A 1 103 ? -25.463 2.114 3.381 1.00 91.69 103 LEU A N 1
ATOM 753 C CA . LEU A 1 103 ? -25.061 2.651 2.080 1.00 91.69 103 LEU A CA 1
ATOM 754 C C . LEU A 1 103 ? -23.538 2.634 1.909 1.00 91.69 103 LEU A C 1
ATOM 756 O O . LEU A 1 103 ? -23.036 2.168 0.890 1.00 91.69 103 LEU A O 1
ATOM 760 N N . ALA A 1 104 ? -22.797 3.054 2.932 1.00 92.31 104 ALA A N 1
ATOM 761 C CA . ALA A 1 104 ? -21.342 3.040 2.889 1.00 92.31 104 ALA A CA 1
ATOM 762 C C . ALA A 1 104 ? -20.761 1.611 2.883 1.00 92.31 104 ALA A C 1
ATOM 764 O O . ALA A 1 104 ? -19.709 1.379 2.292 1.00 92.31 104 ALA A O 1
ATOM 765 N N . ASN A 1 105 ? -21.464 0.630 3.458 1.00 93.50 105 ASN A N 1
ATOM 766 C CA . ASN A 1 105 ? -21.103 -0.782 3.323 1.00 93.50 105 ASN A CA 1
ATOM 767 C C . ASN A 1 105 ? -21.327 -1.330 1.920 1.00 93.50 105 ASN A C 1
ATOM 769 O O . ASN A 1 105 ? -20.476 -2.065 1.433 1.00 93.50 105 ASN A O 1
ATOM 773 N N . VAL A 1 106 ? -22.438 -0.981 1.269 1.00 95.00 106 VAL A N 1
ATOM 774 C CA . VAL A 1 106 ? -22.704 -1.406 -0.114 1.00 95.00 106 VAL A CA 1
ATOM 775 C C . VAL A 1 106 ? -21.658 -0.817 -1.060 1.00 95.00 106 VAL A C 1
ATOM 777 O O . VAL A 1 106 ? -21.073 -1.550 -1.854 1.00 95.00 106 VAL A O 1
ATOM 780 N N . LEU A 1 107 ? -21.354 0.477 -0.927 1.00 95.00 107 LEU A N 1
ATOM 781 C CA . LEU A 1 107 ? -20.298 1.121 -1.712 1.00 95.00 107 LEU A CA 1
ATOM 782 C C . LEU A 1 107 ? -18.915 0.530 -1.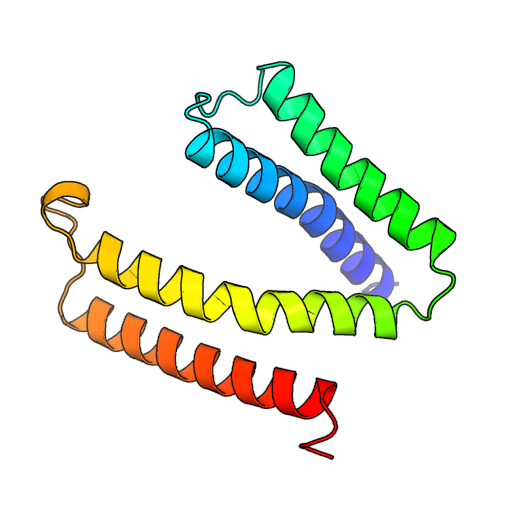406 1.00 95.00 107 LEU A C 1
ATOM 784 O O . LEU A 1 107 ? -18.159 0.236 -2.327 1.00 95.00 107 LEU A O 1
ATOM 788 N N . GLY A 1 108 ? -18.596 0.296 -0.131 1.00 93.94 108 GLY A N 1
ATOM 789 C CA . GLY A 1 108 ? -17.341 -0.342 0.269 1.00 93.94 108 GLY A CA 1
ATOM 790 C C . GLY A 1 108 ? -17.196 -1.760 -0.287 1.00 93.94 108 GLY A C 1
ATOM 791 O O . GLY A 1 108 ? -16.136 -2.115 -0.794 1.00 93.94 108 GLY A O 1
ATOM 792 N N . ALA A 1 109 ? -18.270 -2.553 -0.264 1.00 94.75 109 ALA A N 1
ATOM 793 C CA . ALA A 1 109 ? -18.292 -3.892 -0.847 1.00 94.75 109 ALA A CA 1
ATOM 794 C C . ALA A 1 109 ? -18.116 -3.858 -2.373 1.00 94.75 109 ALA A C 1
ATOM 796 O O . ALA A 1 109 ? -17.380 -4.680 -2.914 1.00 94.75 109 ALA A O 1
ATOM 797 N N . LEU A 1 110 ? -18.724 -2.884 -3.060 1.00 96.31 110 LEU A N 1
ATOM 798 C CA . LEU A 1 110 ? -18.522 -2.676 -4.495 1.00 96.31 110 LEU A CA 1
ATOM 799 C C . LEU A 1 110 ? -17.053 -2.358 -4.812 1.00 96.31 110 LEU A C 1
ATOM 801 O O . LEU A 1 110 ? -16.483 -2.946 -5.727 1.00 96.31 110 LEU A O 1
ATOM 805 N N . VAL A 1 111 ? -16.422 -1.475 -4.032 1.00 95.69 111 VAL A N 1
ATOM 806 C CA . VAL A 1 111 ? -14.997 -1.137 -4.188 1.00 95.69 111 VAL A CA 1
ATOM 807 C C . VAL A 1 111 ? -14.112 -2.364 -3.967 1.00 95.69 111 VAL A C 1
ATOM 809 O O . VAL A 1 111 ? -13.228 -2.628 -4.782 1.00 95.69 111 VAL A O 1
ATOM 812 N N . VAL A 1 112 ? -14.372 -3.146 -2.915 1.00 95.75 112 VAL A N 1
ATOM 813 C CA . VAL A 1 112 ? -13.661 -4.410 -2.655 1.00 95.75 112 VAL A CA 1
ATOM 814 C C . VAL A 1 112 ? -13.811 -5.365 -3.837 1.00 95.75 112 VAL A C 1
ATOM 816 O O . VAL A 1 112 ? -12.819 -5.944 -4.274 1.00 95.75 112 VAL A O 1
ATOM 819 N N . LEU A 1 113 ? -15.020 -5.509 -4.381 1.00 96.12 113 LEU A N 1
ATOM 820 C CA . LEU A 1 113 ? -15.298 -6.400 -5.506 1.00 96.12 113 LEU A CA 1
ATOM 821 C C . LEU A 1 113 ? -14.546 -5.974 -6.774 1.00 96.12 113 LEU A C 1
ATOM 823 O O . LEU A 1 113 ? -13.874 -6.801 -7.389 1.00 96.12 113 LEU A O 1
ATOM 827 N N . VAL A 1 114 ? -14.596 -4.687 -7.130 1.00 96.06 114 VAL A N 1
ATOM 828 C CA . VAL A 1 114 ? -13.885 -4.149 -8.301 1.00 96.06 114 VAL A CA 1
ATOM 829 C C . VAL A 1 114 ? -12.377 -4.319 -8.146 1.00 96.06 114 VAL A C 1
ATOM 831 O O . VAL A 1 114 ? -11.724 -4.825 -9.057 1.00 96.06 114 VAL A O 1
ATOM 834 N N . ILE A 1 115 ? -11.817 -3.947 -6.993 1.00 94.81 115 ILE A N 1
ATOM 835 C CA . ILE A 1 115 ? -10.371 -4.031 -6.763 1.00 94.81 115 ILE A CA 1
ATOM 836 C C . ILE A 1 115 ? -9.910 -5.485 -6.754 1.00 94.81 115 ILE A C 1
ATOM 838 O O . ILE A 1 115 ? -8.915 -5.796 -7.395 1.00 94.81 115 ILE A O 1
ATOM 842 N N . THR A 1 116 ? -10.661 -6.391 -6.128 1.00 94.50 116 THR A N 1
ATOM 843 C CA . THR A 1 116 ?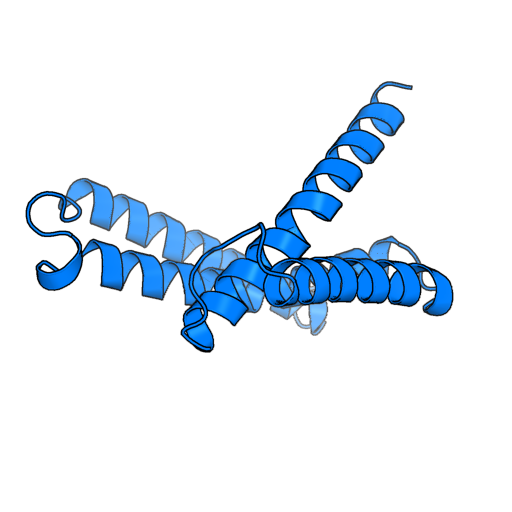 -10.344 -7.826 -6.159 1.00 94.50 116 THR A CA 1
ATOM 844 C C . THR A 1 116 ? -10.379 -8.370 -7.589 1.00 94.50 116 THR A C 1
ATOM 846 O O . THR A 1 116 ? -9.477 -9.108 -7.981 1.00 94.50 116 THR A O 1
ATOM 849 N N . GLY A 1 117 ? -11.361 -7.967 -8.404 1.00 93.62 117 GLY A N 1
ATOM 850 C CA . GLY A 1 117 ? -11.419 -8.339 -9.820 1.00 93.62 117 GLY A CA 1
ATOM 851 C C . GLY A 1 117 ? -10.205 -7.842 -10.612 1.00 93.62 117 GLY A C 1
ATOM 852 O O . GLY A 1 117 ? -9.568 -8.620 -11.323 1.00 93.62 117 GLY A O 1
ATOM 853 N N . LEU A 1 118 ? -9.834 -6.569 -10.443 1.00 92.62 118 LEU A N 1
ATOM 854 C CA . LEU A 1 118 ? -8.649 -5.986 -11.084 1.00 92.62 118 LEU A CA 1
ATOM 855 C C . LEU A 1 118 ? -7.356 -6.671 -10.632 1.00 92.62 118 LEU A C 1
ATOM 857 O O . LEU A 1 118 ? -6.497 -6.963 -11.463 1.00 92.62 118 LEU A O 1
ATOM 861 N N . SER A 1 119 ? -7.241 -6.984 -9.342 1.00 92.94 119 SER A N 1
ATOM 862 C CA . SER A 1 119 ? -6.115 -7.721 -8.776 1.00 92.94 119 SER A CA 1
ATOM 863 C C . SER A 1 119 ? -5.939 -9.093 -9.419 1.00 92.94 119 SER A C 1
ATOM 865 O O . SER A 1 119 ? -4.824 -9.454 -9.792 1.00 92.94 119 SER A O 1
ATOM 867 N N . VAL A 1 120 ? -7.031 -9.846 -9.597 1.00 92.19 120 VAL A N 1
ATOM 868 C CA . VAL A 1 120 ? -6.997 -11.161 -10.257 1.00 92.19 120 VAL A CA 1
ATOM 869 C C . VAL A 1 120 ? -6.536 -11.027 -11.707 1.00 92.19 120 VAL A C 1
ATOM 871 O O . VAL A 1 120 ? -5.652 -11.769 -12.130 1.00 92.19 120 VAL A O 1
ATOM 874 N N . VAL A 1 121 ? -7.068 -10.057 -12.457 1.00 90.88 121 VAL A N 1
ATOM 875 C CA . VAL A 1 121 ? -6.649 -9.806 -13.848 1.00 90.88 121 VAL A CA 1
ATOM 876 C C . VAL A 1 121 ? -5.168 -9.437 -13.921 1.00 90.88 121 VAL A C 1
ATOM 878 O O . VAL A 1 121 ? -4.442 -9.934 -14.782 1.00 90.88 121 VAL A O 1
ATOM 881 N N . GLN A 1 122 ? -4.697 -8.582 -13.016 1.00 89.19 122 GLN A N 1
ATOM 882 C CA . GLN A 1 122 ? -3.307 -8.146 -12.992 1.00 89.19 122 GLN A CA 1
ATOM 883 C C . GLN A 1 122 ? -2.352 -9.297 -12.663 1.00 89.19 122 GLN A C 1
ATOM 885 O O . GLN A 1 122 ? -1.338 -9.455 -13.340 1.00 89.19 122 GLN A O 1
ATOM 890 N N . LEU A 1 123 ? -2.698 -10.141 -11.690 1.00 89.00 123 LEU A N 1
ATOM 891 C CA . LEU A 1 123 ? -1.925 -11.341 -11.370 1.00 89.00 123 LEU A CA 1
ATOM 892 C C . LEU A 1 123 ? -1.948 -12.355 -12.517 1.00 89.00 123 LEU A C 1
ATOM 894 O O . LEU A 1 123 ? -0.904 -12.908 -12.849 1.00 89.00 123 LEU A O 1
ATOM 898 N N . ALA A 1 124 ? -3.093 -12.549 -13.176 1.00 88.56 124 ALA A N 1
ATOM 899 C CA . ALA A 1 124 ? -3.197 -13.426 -14.341 1.00 88.56 124 ALA A CA 1
ATOM 900 C C . ALA A 1 124 ? -2.287 -12.970 -15.494 1.00 88.56 124 ALA A C 1
ATOM 902 O O . ALA A 1 124 ? -1.638 -13.806 -16.120 1.00 88.56 124 ALA A O 1
ATOM 903 N N . ARG A 1 125 ? -2.177 -11.656 -15.737 1.00 85.69 125 ARG A N 1
ATOM 904 C CA . ARG A 1 125 ? -1.240 -11.093 -16.728 1.00 85.69 125 ARG A CA 1
ATOM 905 C C . ARG A 1 125 ? 0.218 -11.331 -16.347 1.00 85.69 125 ARG A C 1
ATOM 907 O O . ARG A 1 125 ? 1.013 -11.725 -17.190 1.00 85.69 125 ARG A O 1
ATOM 914 N N . VAL A 1 126 ? 0.568 -11.127 -15.078 1.00 83.75 126 VAL A N 1
ATOM 915 C CA . VAL A 1 126 ? 1.938 -11.348 -14.582 1.00 83.75 126 VAL A CA 1
ATOM 916 C C . VAL A 1 126 ? 2.329 -12.831 -14.646 1.00 83.75 126 VAL A C 1
ATOM 918 O O . VAL A 1 126 ? 3.482 -13.144 -14.924 1.00 83.75 126 VAL A O 1
ATOM 921 N N . LEU A 1 127 ? 1.371 -13.740 -14.443 1.00 83.00 127 LEU A N 1
ATOM 922 C CA . LEU A 1 127 ? 1.5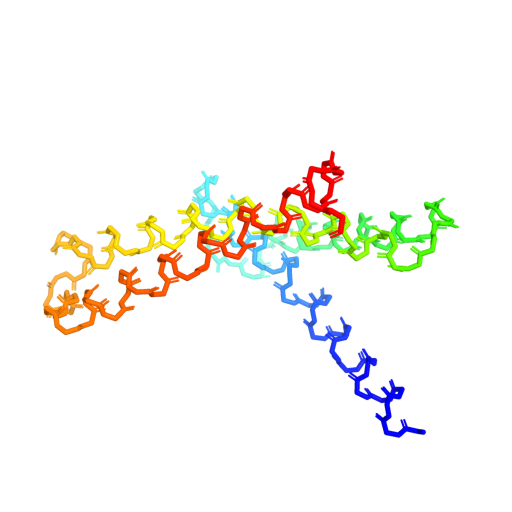59 -15.192 -14.541 1.00 83.00 127 LEU A CA 1
ATOM 923 C C . LEU A 1 127 ? 1.495 -15.734 -15.983 1.00 83.00 127 LEU A C 1
ATOM 925 O O . LEU A 1 127 ? 1.696 -16.929 -16.181 1.00 83.00 127 LEU A O 1
ATOM 929 N N . GLY A 1 128 ? 1.204 -14.893 -16.983 1.00 79.56 128 GLY A N 1
ATOM 930 C CA . GLY A 1 128 ? 1.088 -15.312 -18.386 1.00 79.56 128 GLY A CA 1
ATOM 931 C C . GLY A 1 128 ? -0.190 -16.093 -18.722 1.00 79.56 128 GLY A C 1
ATOM 932 O O . GLY A 1 128 ? -0.260 -16.732 -19.766 1.00 79.56 128 GLY A O 1
ATOM 933 N N . LEU A 1 129 ? -1.203 -16.052 -17.850 1.00 70.12 129 LEU A N 1
ATOM 934 C CA . LEU A 1 129 ? -2.501 -16.716 -18.039 1.00 70.12 129 LEU A CA 1
ATOM 935 C C . LEU A 1 129 ? -3.501 -15.859 -18.832 1.00 70.12 129 LEU A C 1
ATOM 937 O O . LEU A 1 129 ? -4.492 -16.378 -19.339 1.00 70.12 129 LEU A O 1
ATOM 941 N N . ALA A 1 130 ? -3.250 -14.554 -18.933 1.00 59.44 130 ALA A N 1
ATOM 942 C CA . ALA A 1 130 ? -4.025 -13.618 -19.737 1.00 59.44 130 ALA A CA 1
ATOM 943 C C . ALA A 1 130 ? -3.069 -12.880 -20.684 1.00 59.44 130 ALA A C 1
ATOM 945 O O . ALA A 1 130 ? -2.265 -12.067 -20.222 1.00 59.44 130 ALA A O 1
ATOM 946 N N . GLY A 1 131 ? -3.137 -13.229 -21.973 1.00 48.19 131 GLY A N 1
ATOM 947 C CA . GLY A 1 131 ? -2.435 -12.552 -23.070 1.00 48.19 131 GLY A CA 1
ATOM 948 C C . GLY A 1 131 ? -3.054 -11.207 -23.413 1.00 48.19 131 GLY A C 1
ATOM 949 O O . GLY A 1 131 ? -4.299 -11.095 -23.328 1.00 48.19 131 GLY A O 1
#

Secondary structure (DSSP, 8-state):
-HHHHHHHHHHHHHHHHHHHHHHHHHHHHTT----TTSHHHHHHHHHHHHHHHHHHHHS---HHHHHHHHHHHHHHHHHHHHHHHHHHHH-HHHHGGGPPPHHHHHHHHHHHHHHHHHHHHHHHHHTTS--